Protein AF-E2AWJ0-F1 (afdb_monomer)

Secondary structure (DSSP, 8-state):
-EEEPBP-----HHHHHHHHHHHHHHHHHHHH-TTTGGG----------TT----TTT-EEE-SS----B--

Foldseek 3Di:
DKDFADDPPDDDPVVVVVVVVVVVVVVVVCVVPVCVVVPDDDDDDDDADPVGDDDRVPDIDDDPDHPNHYDD

Radius of gyration: 19.15 Å; Cα contacts (8 Å, |Δi|>4): 45; chains: 1; bounding box: 44×33×40 Å

Mean predicted aligned error: 9.41 Å

Solvent-accessible surface area (backbone atoms only — not comparable to full-atom values): 4896 Å² total; per-residue (Å²): 84,82,40,64,61,50,85,77,85,72,80,50,84,71,50,55,61,54,50,51,53,50,52,55,53,52,50,54,48,36,74,78,34,79,64,49,70,79,71,56,87,83,82,83,91,82,90,86,51,99,90,55,80,90,49,67,88,79,46,65,48,80,36,92,62,88,79,78,46,68,78,134

Structure (mmCIF, N/CA/C/O backbone):
data_AF-E2AWJ0-F1
#
_entry.id   AF-E2AWJ0-F1
#
loop_
_atom_site.group_PDB
_atom_site.id
_atom_site.type_symbol
_atom_site.label_atom_id
_atom_site.label_alt_id
_atom_site.label_comp_id
_atom_site.label_asym_id
_atom_site.label_e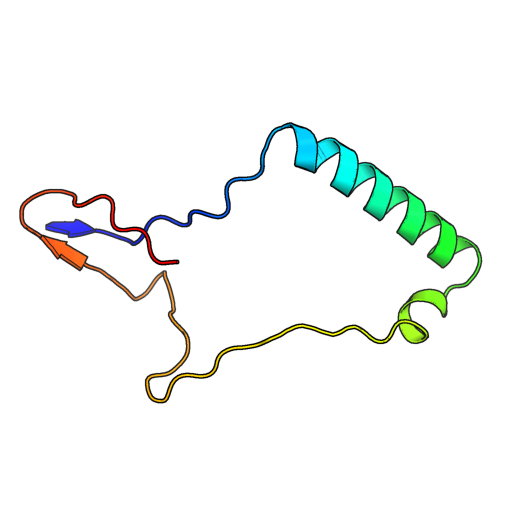ntity_id
_atom_site.label_seq_id
_atom_site.pdbx_PDB_ins_code
_atom_site.Cartn_x
_atom_site.Cartn_y
_atom_site.Cartn_z
_atom_site.occupancy
_atom_site.B_iso_or_equiv
_atom_site.auth_seq_id
_atom_site.auth_comp_id
_atom_site.auth_asym_id
_atom_site.auth_atom_id
_atom_site.pdbx_PDB_model_num
ATOM 1 N N . HIS A 1 1 ? 28.312 -4.033 -17.189 1.00 77.44 1 HIS A N 1
ATOM 2 C CA . HIS A 1 1 ? 28.033 -3.871 -15.748 1.00 77.44 1 HIS A CA 1
ATOM 3 C C . HIS A 1 1 ? 26.619 -4.348 -15.408 1.00 77.44 1 HIS A C 1
ATOM 5 O O . HIS A 1 1 ? 25.744 -4.235 -16.265 1.00 77.44 1 HIS A O 1
ATOM 11 N N . PRO A 1 2 ? 26.400 -4.926 -14.211 1.00 86.38 2 PRO A N 1
ATOM 12 C CA . PRO A 1 2 ? 25.071 -5.292 -13.724 1.00 86.38 2 PRO A CA 1
ATOM 13 C C . PRO A 1 2 ? 24.343 -4.077 -13.127 1.00 86.38 2 PRO A C 1
ATOM 15 O O . PRO A 1 2 ? 24.896 -3.383 -12.276 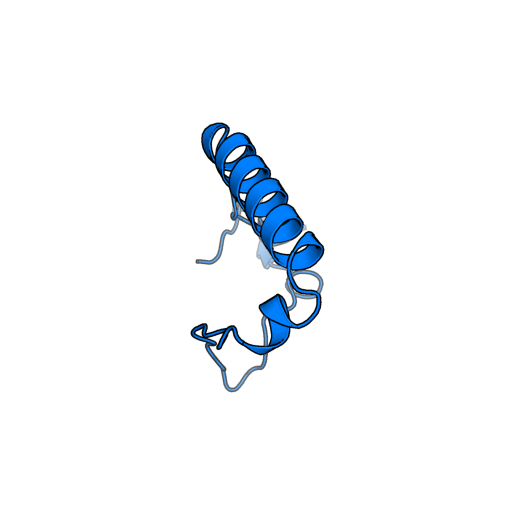1.00 86.38 2 PRO A O 1
ATOM 18 N N . PHE A 1 3 ? 23.097 -3.844 -13.539 1.00 82.31 3 PHE A N 1
ATOM 19 C CA . PHE A 1 3 ? 22.241 -2.765 -13.037 1.00 82.31 3 PHE A CA 1
ATOM 20 C C . PHE A 1 3 ? 20.911 -3.314 -12.519 1.00 82.31 3 PHE A C 1
ATOM 22 O O . PHE A 1 3 ? 20.313 -4.197 -13.132 1.00 82.31 3 PHE A O 1
ATOM 29 N N . HIS A 1 4 ? 20.430 -2.776 -11.400 1.00 81.31 4 HIS A N 1
ATOM 30 C CA . HIS A 1 4 ? 19.104 -3.096 -10.875 1.00 81.31 4 HIS A CA 1
ATOM 31 C C . HIS A 1 4 ? 18.042 -2.160 -11.449 1.00 81.31 4 HIS A C 1
ATOM 33 O O . HIS A 1 4 ? 18.312 -0.995 -11.738 1.00 81.31 4 HIS A O 1
ATOM 39 N N . TYR A 1 5 ? 16.818 -2.674 -11.564 1.00 80.00 5 TYR A N 1
ATOM 40 C CA . TYR A 1 5 ? 15.663 -1.863 -11.928 1.00 80.00 5 TYR A CA 1
ATOM 41 C C . TYR A 1 5 ? 15.359 -0.834 -10.840 1.00 80.00 5 TYR A C 1
ATOM 43 O O . TYR A 1 5 ? 15.345 -1.148 -9.646 1.00 80.00 5 TYR A O 1
ATOM 51 N N . GLN A 1 6 ? 15.060 0.390 -11.259 1.00 74.00 6 GLN A N 1
ATOM 52 C CA . GLN A 1 6 ? 14.668 1.453 -10.351 1.00 74.00 6 GLN A CA 1
ATOM 53 C C . GLN A 1 6 ? 13.188 1.303 -9.982 1.00 74.00 6 GLN A C 1
ATOM 55 O O . GLN A 1 6 ? 12.309 1.224 -10.841 1.00 74.00 6 GLN A O 1
ATOM 60 N N . ARG A 1 7 ? 12.899 1.272 -8.677 1.00 71.12 7 ARG A N 1
ATOM 61 C CA . ARG A 1 7 ? 11.524 1.302 -8.166 1.00 71.12 7 ARG A CA 1
ATOM 62 C C . ARG A 1 7 ? 10.982 2.725 -8.318 1.00 71.12 7 ARG A C 1
ATOM 64 O O . ARG A 1 7 ? 11.503 3.642 -7.694 1.00 71.12 7 ARG A O 1
ATOM 71 N N . VAL A 1 8 ? 9.937 2.896 -9.126 1.00 66.44 8 VAL A N 1
ATOM 72 C CA . VAL A 1 8 ? 9.372 4.213 -9.490 1.00 66.44 8 VAL A CA 1
ATOM 73 C C . VAL A 1 8 ? 8.092 4.581 -8.746 1.00 66.44 8 VAL A C 1
ATOM 75 O O . VAL A 1 8 ? 7.389 5.502 -9.149 1.00 66.44 8 VAL A O 1
ATOM 78 N N . GLN A 1 9 ? 7.780 3.911 -7.636 1.00 69.44 9 GLN A N 1
ATOM 79 C CA . GLN A 1 9 ? 6.691 4.366 -6.770 1.00 69.44 9 GLN A CA 1
ATOM 80 C C . GLN A 1 9 ? 7.163 5.603 -5.994 1.00 69.44 9 GLN A C 1
ATOM 82 O O . GLN A 1 9 ? 7.611 5.521 -4.850 1.00 69.44 9 GLN A O 1
ATOM 87 N N . GLN A 1 10 ? 7.156 6.746 -6.676 1.00 70.38 10 GLN A N 1
ATOM 88 C CA . GLN A 1 10 ? 7.540 8.025 -6.113 1.00 70.38 10 GLN A CA 1
ATOM 89 C C . GLN A 1 10 ? 6.378 8.544 -5.272 1.00 70.38 10 GLN A C 1
ATOM 91 O O . GLN A 1 10 ? 5.333 8.905 -5.806 1.00 70.38 10 GLN A O 1
ATOM 96 N N . LEU A 1 11 ? 6.572 8.576 -3.954 1.00 82.69 11 LEU A N 1
ATOM 97 C CA . LEU A 1 11 ? 5.691 9.326 -3.069 1.00 82.69 11 LEU A CA 1
ATOM 98 C C . LEU A 1 11 ? 5.874 10.810 -3.376 1.00 82.69 11 LEU A C 1
ATOM 100 O O . LEU A 1 11 ? 6.987 11.338 -3.329 1.00 82.69 11 LEU A O 1
ATOM 104 N N . LEU A 1 12 ? 4.783 11.474 -3.725 1.00 87.00 12 LEU A N 1
ATOM 105 C CA . LEU A 1 12 ? 4.742 12.915 -3.881 1.00 87.00 12 LEU A CA 1
ATOM 106 C C . LEU A 1 12 ? 4.605 13.550 -2.498 1.00 87.00 12 LEU A C 1
ATOM 108 O O . LEU A 1 12 ? 3.998 12.974 -1.599 1.00 87.00 12 LEU A O 1
ATOM 112 N N . ALA A 1 13 ? 5.108 14.773 -2.332 1.00 86.81 13 ALA A N 1
ATOM 113 C CA . ALA A 1 13 ? 5.030 15.482 -1.050 1.00 86.81 13 ALA A CA 1
ATOM 114 C C . ALA A 1 13 ? 3.585 15.594 -0.512 1.00 86.81 13 ALA A C 1
ATOM 116 O O . ALA A 1 13 ? 3.358 15.564 0.691 1.00 86.81 13 ALA A O 1
ATOM 117 N N . ARG A 1 14 ? 2.588 15.658 -1.405 1.00 87.19 14 ARG A N 1
ATOM 118 C CA . ARG A 1 14 ? 1.161 15.680 -1.039 1.00 87.19 14 ARG A CA 1
ATOM 119 C C . ARG A 1 14 ? 0.631 14.355 -0.475 1.00 87.19 14 ARG A C 1
ATOM 121 O O . ARG A 1 14 ? -0.368 14.371 0.241 1.00 87.19 14 ARG A O 1
ATOM 128 N N . ASP A 1 15 ? 1.267 13.231 -0.800 1.00 91.00 15 ASP A N 1
ATOM 129 C CA . ASP A 1 15 ? 0.788 11.901 -0.415 1.00 91.00 15 ASP A CA 1
ATOM 130 C C . ASP A 1 15 ? 1.007 11.656 1.082 1.00 91.00 15 ASP A C 1
ATOM 132 O O . ASP A 1 15 ? 0.236 10.934 1.707 1.00 91.00 15 ASP A O 1
ATOM 136 N N . GLU A 1 16 ? 2.026 12.278 1.682 1.00 91.00 16 GLU A N 1
ATOM 137 C CA . GLU A 1 16 ? 2.315 12.160 3.115 1.00 91.00 16 GLU A CA 1
ATOM 138 C C . GLU A 1 16 ? 1.109 12.581 3.959 1.00 91.00 16 GLU A C 1
ATOM 140 O O . GLU A 1 16 ? 0.587 11.786 4.742 1.00 91.00 16 GLU A O 1
ATOM 145 N N . GLN A 1 17 ? 0.606 13.796 3.735 1.00 95.25 17 GLN A N 1
ATOM 146 C CA . GLN A 1 17 ? -0.506 14.333 4.512 1.00 95.25 17 GLN A CA 1
ATOM 147 C C . GLN A 1 17 ? -1.789 13.508 4.327 1.00 95.25 17 GLN A C 1
ATOM 149 O O . GLN A 1 17 ? -2.504 13.239 5.292 1.00 95.25 17 GLN A O 1
ATOM 154 N N . GLN A 1 18 ? -2.073 13.064 3.098 1.00 95.62 18 GLN A N 1
ATOM 155 C CA . GLN A 1 18 ? -3.239 12.224 2.810 1.00 95.62 18 GLN A CA 1
ATOM 156 C C . GLN A 1 18 ? -3.155 10.867 3.518 1.00 95.62 18 GLN A C 1
ATOM 158 O O . GLN A 1 18 ? -4.151 10.386 4.059 1.00 95.62 18 GLN A O 1
ATOM 163 N N . ARG A 1 19 ? -1.961 10.267 3.564 1.00 95.06 19 ARG A N 1
ATOM 164 C CA . ARG A 1 19 ? -1.730 9.001 4.266 1.00 95.06 19 ARG A CA 1
ATOM 165 C C . ARG A 1 19 ? -1.857 9.156 5.777 1.00 95.06 19 ARG A C 1
ATOM 167 O O . ARG A 1 19 ? -2.442 8.277 6.402 1.00 95.06 19 ARG A O 1
ATOM 174 N N . ILE A 1 20 ? -1.372 10.259 6.353 1.00 96.56 20 ILE A N 1
ATOM 175 C CA . ILE A 1 20 ? -1.562 10.559 7.781 1.00 96.56 20 ILE A CA 1
ATOM 176 C C . ILE A 1 20 ? -3.054 10.652 8.100 1.00 96.56 20 ILE A C 1
ATOM 178 O O . ILE A 1 20 ? -3.527 9.921 8.968 1.00 96.56 20 ILE A O 1
ATOM 182 N N . TYR A 1 21 ? -3.812 11.454 7.347 1.00 97.56 21 TYR A N 1
ATOM 183 C CA . TYR A 1 21 ? -5.252 11.595 7.576 1.00 97.56 21 TYR A CA 1
ATOM 184 C C . TYR A 1 21 ? -6.009 10.274 7.448 1.00 97.56 21 TYR A C 1
ATOM 186 O O . TYR A 1 21 ? -6.875 9.979 8.272 1.00 97.56 21 TYR A O 1
ATOM 194 N N . PHE A 1 22 ? -5.667 9.455 6.450 1.00 96.62 22 PHE A N 1
ATOM 195 C CA . PHE A 1 22 ? -6.241 8.120 6.321 1.00 96.62 22 PHE A CA 1
ATOM 196 C C . PHE A 1 22 ? -5.943 7.260 7.556 1.00 96.62 22 PHE A C 1
ATOM 198 O O . PHE A 1 22 ? -6.866 6.699 8.142 1.00 96.62 22 PHE A O 1
ATOM 205 N N . CYS A 1 23 ? -4.677 7.179 7.979 1.00 97.62 23 CYS A N 1
ATOM 206 C CA . CYS A 1 23 ? -4.267 6.374 9.129 1.00 97.62 23 CYS A CA 1
ATOM 207 C C . CYS A 1 23 ? -4.948 6.830 10.425 1.00 97.62 23 CYS A C 1
ATOM 209 O O . CYS A 1 23 ? -5.463 5.999 11.170 1.00 97.62 23 CYS A O 1
ATOM 211 N N . GLU A 1 24 ? -4.980 8.135 10.693 1.00 98.25 24 GLU A N 1
ATOM 212 C CA . GLU A 1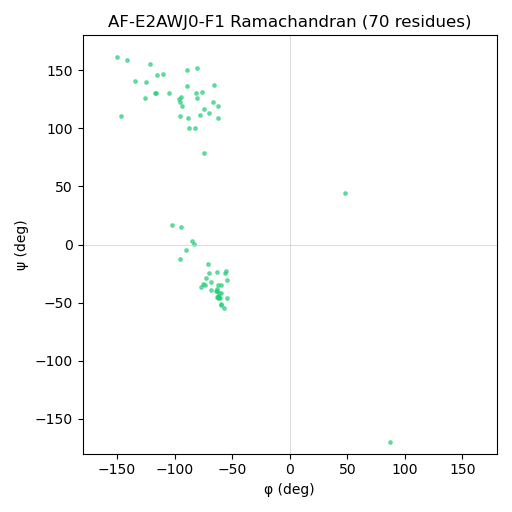 24 ? -5.633 8.695 11.879 1.00 98.25 24 GLU A CA 1
ATOM 213 C C . GLU A 1 24 ? -7.139 8.414 11.880 1.00 98.25 24 GLU A C 1
ATOM 215 O O . GLU A 1 24 ? -7.679 7.944 12.886 1.00 98.25 24 GLU A O 1
ATOM 220 N N . GLY A 1 25 ? -7.810 8.626 10.744 1.00 98.06 25 GLY A N 1
ATOM 221 C CA . GLY A 1 25 ? -9.235 8.341 10.588 1.00 98.06 25 GLY A CA 1
ATOM 222 C C . GLY A 1 25 ? -9.555 6.855 10.754 1.00 98.06 25 GLY A C 1
ATOM 223 O O . GLY A 1 25 ? -10.473 6.495 11.491 1.00 98.06 25 GLY A O 1
ATOM 224 N N . PHE A 1 26 ? -8.760 5.982 10.136 1.00 97.69 26 PHE A N 1
ATOM 225 C CA . PHE A 1 26 ? -8.905 4.534 10.256 1.00 97.69 26 PHE A CA 1
ATOM 226 C C . PHE A 1 26 ? -8.721 4.070 11.709 1.00 97.69 26 PHE A C 1
ATOM 228 O O . PHE A 1 26 ? -9.542 3.319 12.234 1.00 97.69 26 PHE A O 1
ATOM 235 N N . LEU A 1 27 ? -7.696 4.574 12.405 1.00 98.06 27 LEU A N 1
ATOM 236 C CA . LEU A 1 27 ? -7.468 4.269 13.819 1.00 98.06 27 LEU A CA 1
ATOM 237 C C . LEU A 1 27 ? -8.612 4.760 14.711 1.00 98.06 27 LEU A C 1
ATOM 239 O O . LEU A 1 27 ? -8.981 4.063 15.657 1.00 98.06 27 LEU A O 1
ATOM 243 N N . ALA A 1 28 ? -9.189 5.928 14.424 1.00 98.25 28 ALA A N 1
ATOM 244 C CA . ALA A 1 28 ? -10.348 6.426 15.156 1.00 98.25 28 ALA A CA 1
ATOM 245 C C . ALA A 1 28 ? -11.557 5.483 15.017 1.00 98.25 28 ALA A C 1
ATOM 247 O O . ALA A 1 28 ? -12.198 5.176 16.023 1.00 98.25 28 ALA A O 1
ATOM 248 N N . GLN A 1 29 ? -11.818 4.955 13.814 1.00 97.81 29 GLN A N 1
ATOM 249 C CA . GLN A 1 29 ? -12.870 3.953 13.592 1.00 97.81 29 GLN A CA 1
ATOM 250 C C . GLN A 1 29 ? -12.594 2.658 14.372 1.00 97.81 29 GLN A C 1
ATOM 252 O O . GLN A 1 29 ? -13.477 2.161 15.070 1.00 97.81 29 GLN A O 1
ATOM 257 N N . CYS A 1 30 ? -11.352 2.162 14.354 1.00 97.56 30 CYS A N 1
ATOM 258 C CA . CYS A 1 30 ? -10.962 0.970 15.115 1.00 97.56 30 CYS A CA 1
ATOM 259 C C . CYS A 1 30 ? -11.118 1.142 16.635 1.00 97.56 30 CYS A C 1
ATOM 261 O O . CYS A 1 30 ? -11.471 0.190 17.328 1.00 97.56 30 CYS A O 1
ATOM 263 N N . ARG A 1 31 ? -10.878 2.348 17.175 1.00 97.75 31 ARG A N 1
ATOM 264 C CA . ARG A 1 31 ? -11.084 2.639 18.608 1.00 97.75 31 ARG A CA 1
ATOM 265 C C . ARG A 1 31 ? -12.558 2.629 19.002 1.00 97.75 31 ARG A C 1
ATOM 267 O O . ARG A 1 31 ? -12.870 2.276 20.134 1.00 97.75 31 ARG A O 1
ATOM 274 N N . GLN A 1 32 ? -13.449 3.024 18.094 1.00 97.31 32 GLN A N 1
ATOM 275 C CA . GLN A 1 32 ? -14.896 2.981 18.324 1.00 97.31 32 GLN A CA 1
ATOM 276 C C . GLN A 1 32 ? -15.444 1.559 18.186 1.00 97.31 32 GLN A C 1
ATOM 278 O O . GLN A 1 32 ? -16.340 1.163 18.929 1.00 97.31 32 GLN A O 1
ATOM 283 N N . ASN A 1 33 ? -14.904 0.786 17.245 1.00 97.06 33 ASN A N 1
ATOM 284 C CA . ASN A 1 33 ? -15.294 -0.592 17.014 1.00 97.06 33 ASN A CA 1
ATOM 285 C C . ASN A 1 33 ? -14.096 -1.422 16.549 1.00 97.06 33 ASN A C 1
ATOM 287 O O . ASN A 1 33 ? -13.654 -1.310 15.407 1.00 97.06 33 ASN A O 1
ATOM 291 N N . ILE A 1 34 ? -13.636 -2.330 17.407 1.00 96.19 34 ILE A N 1
ATOM 292 C CA . ILE A 1 34 ? -12.486 -3.189 17.107 1.00 96.19 34 ILE A CA 1
ATOM 293 C C . ILE A 1 34 ? -12.722 -4.133 15.916 1.00 96.19 34 IL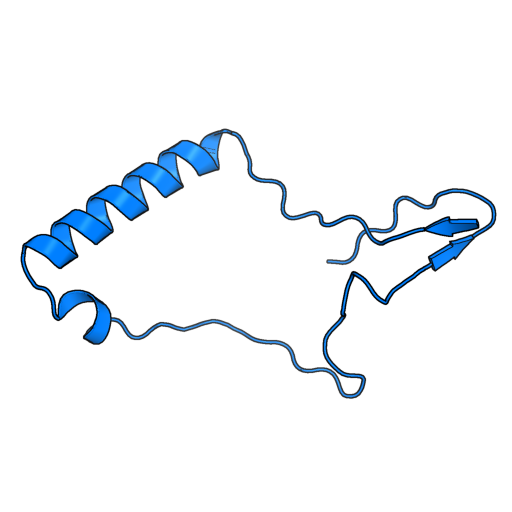E A C 1
ATOM 295 O O . ILE A 1 34 ? -11.767 -4.510 15.252 1.00 96.19 34 ILE A O 1
ATOM 299 N N . SER A 1 35 ? -13.986 -4.454 15.604 1.00 97.06 35 SER A N 1
ATOM 300 C CA . SER A 1 35 ? -14.375 -5.269 14.437 1.00 97.06 35 SER A CA 1
ATOM 301 C C . SER A 1 35 ? -14.521 -4.463 13.144 1.00 97.06 35 SER A C 1
ATOM 303 O O . SER A 1 35 ? -14.951 -4.999 12.127 1.00 97.06 35 SER A O 1
ATOM 305 N N . PHE A 1 36 ? -14.226 -3.158 13.163 1.00 97.00 36 PHE A N 1
ATOM 306 C CA . PHE A 1 36 ? -14.327 -2.308 11.976 1.00 97.00 36 PHE A CA 1
ATOM 307 C C . PHE A 1 36 ? -13.520 -2.847 10.779 1.00 97.00 36 PHE A C 1
ATOM 309 O O . PHE A 1 36 ? -14.106 -2.933 9.698 1.00 97.00 36 PHE A O 1
ATOM 316 N N . PRO A 1 37 ? -12.249 -3.279 10.934 1.00 96.56 37 PRO A N 1
ATOM 317 C CA . PRO A 1 37 ? -11.473 -3.811 9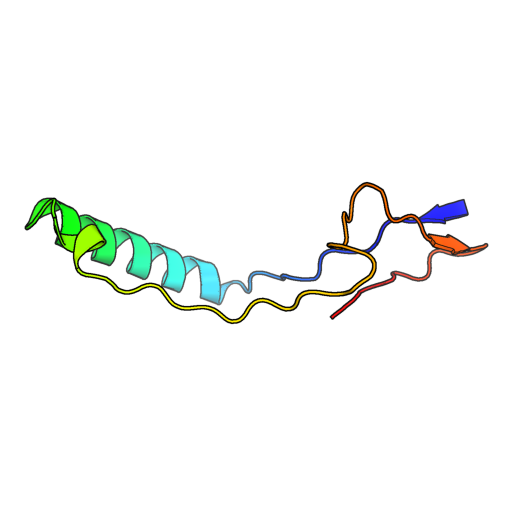.813 1.00 96.56 37 PRO A CA 1
ATOM 318 C C . PRO A 1 37 ? -12.109 -5.038 9.155 1.00 96.56 37 PRO A C 1
ATOM 320 O O . PRO A 1 37 ? -12.051 -5.171 7.936 1.00 96.56 37 PRO A O 1
ATOM 323 N N . ASP A 1 38 ? -12.765 -5.890 9.945 1.00 97.00 38 ASP A N 1
ATOM 324 C CA . ASP A 1 38 ? -13.363 -7.148 9.476 1.00 97.00 38 ASP A CA 1
ATOM 325 C C . ASP A 1 38 ? -14.600 -6.925 8.595 1.00 97.00 38 ASP A C 1
ATOM 327 O O . ASP A 1 38 ? -15.041 -7.822 7.881 1.00 97.00 38 ASP A O 1
ATOM 331 N N . ARG A 1 39 ? -15.181 -5.721 8.643 1.00 95.62 39 ARG A N 1
ATOM 332 C CA . ARG A 1 39 ? -16.349 -5.335 7.838 1.00 95.62 39 ARG A CA 1
ATOM 333 C C . ARG A 1 39 ? -15.964 -4.716 6.497 1.00 95.62 39 ARG A C 1
ATOM 335 O O . ARG A 1 39 ? -16.852 -4.398 5.707 1.00 95.62 39 ARG A O 1
ATOM 342 N N . ILE A 1 40 ? -14.671 -4.515 6.250 1.00 96.00 40 ILE A N 1
ATOM 343 C CA . ILE A 1 40 ? -14.167 -3.941 5.006 1.00 96.00 40 ILE A CA 1
ATOM 344 C C . ILE A 1 40 ? -13.823 -5.078 4.048 1.00 96.00 40 ILE A C 1
ATOM 346 O O . ILE A 1 40 ? -12.937 -5.889 4.313 1.00 96.00 40 ILE A O 1
ATOM 350 N N . LEU A 1 41 ? -14.498 -5.104 2.900 1.00 97.19 41 LEU A N 1
ATOM 351 C CA . LEU A 1 41 ? -14.098 -5.953 1.785 1.00 97.19 41 LEU A CA 1
ATOM 352 C C . LEU A 1 41 ? -12.989 -5.247 0.999 1.00 97.19 41 LEU A C 1
ATOM 354 O O . LEU A 1 41 ? -13.255 -4.346 0.206 1.00 97.19 41 LEU A O 1
ATOM 358 N N . TRP A 1 42 ? -11.745 -5.650 1.242 1.00 94.19 42 TRP A N 1
ATOM 359 C CA . TRP A 1 42 ? -10.588 -5.157 0.500 1.00 94.19 42 TRP A CA 1
ATOM 360 C C . TRP A 1 42 ? -10.534 -5.806 -0.881 1.00 94.19 42 TRP A C 1
ATOM 362 O O . TRP A 1 42 ? -10.629 -7.028 -1.002 1.00 94.19 42 TRP A O 1
ATOM 372 N N . THR A 1 43 ? -10.350 -4.995 -1.916 1.00 94.62 43 THR A N 1
ATOM 373 C CA . THR A 1 43 ? -10.239 -5.460 -3.301 1.00 94.62 43 THR A CA 1
ATOM 374 C C . THR A 1 43 ? -9.067 -4.772 -3.980 1.00 94.62 43 THR A C 1
ATOM 376 O O . THR A 1 43 ? -8.869 -3.574 -3.784 1.00 94.62 43 THR A O 1
ATOM 379 N N . ASP A 1 44 ? -8.331 -5.513 -4.797 1.00 92.88 44 ASP A N 1
ATOM 380 C CA . ASP A 1 44 ? -7.277 -4.991 -5.665 1.00 92.88 44 ASP A CA 1
ATOM 381 C C . ASP A 1 44 ? -7.172 -5.876 -6.913 1.00 92.88 44 ASP A C 1
ATOM 383 O O . ASP A 1 44 ? -7.633 -7.023 -6.914 1.00 92.88 44 ASP A O 1
ATOM 387 N N . GLU A 1 45 ? -6.562 -5.351 -7.967 1.00 91.12 45 GLU A N 1
ATOM 388 C CA . GLU A 1 45 ? -6.242 -6.111 -9.169 1.00 91.12 45 GLU A CA 1
ATOM 389 C C . GLU A 1 45 ? -4.813 -6.652 -9.079 1.00 91.12 45 GLU A C 1
ATOM 391 O O . GLU A 1 45 ? -3.850 -5.915 -8.878 1.00 91.12 45 GLU A O 1
ATOM 396 N N . ALA A 1 46 ? -4.651 -7.961 -9.275 1.00 82.19 46 ALA A N 1
ATOM 397 C CA . ALA A 1 46 ? -3.340 -8.599 -9.326 1.00 82.19 46 ALA A CA 1
ATOM 398 C C . ALA A 1 46 ? -3.091 -9.202 -10.711 1.00 82.19 46 ALA A C 1
ATOM 400 O O . ALA A 1 46 ? -3.910 -9.956 -11.237 1.00 82.19 46 ALA A O 1
ATOM 401 N N . THR A 1 47 ? -1.925 -8.905 -11.288 1.00 82.06 47 THR A N 1
ATOM 402 C CA . THR A 1 47 ? -1.487 -9.501 -12.557 1.00 82.06 47 THR A CA 1
ATOM 403 C C . THR A 1 47 ? -0.588 -10.704 -12.293 1.00 82.06 47 THR A C 1
ATOM 405 O O . THR A 1 47 ? 0.473 -10.579 -11.680 1.00 82.06 47 THR A O 1
ATOM 408 N N . PHE A 1 48 ? -0.977 -11.867 -12.815 1.00 78.81 48 PHE A N 1
ATOM 409 C CA . PHE A 1 48 ? -0.178 -13.091 -12.772 1.00 78.81 48 PHE A CA 1
ATOM 410 C C . PHE A 1 48 ? 0.438 -13.354 -14.146 1.00 78.81 48 PHE A C 1
ATOM 412 O O . PHE A 1 48 ? -0.263 -13.331 -15.155 1.00 78.81 48 PHE A O 1
ATOM 419 N N . THR A 1 49 ? 1.748 -13.619 -14.196 1.00 80.94 49 THR A N 1
ATOM 420 C CA . THR A 1 49 ? 2.434 -13.976 -15.448 1.00 80.94 49 THR A CA 1
ATOM 421 C C . THR A 1 49 ? 2.982 -15.404 -15.384 1.00 80.94 49 THR A C 1
ATOM 423 O O . THR A 1 49 ? 3.423 -15.825 -14.311 1.00 80.94 49 THR A O 1
ATOM 426 N N . PRO A 1 50 ? 3.002 -16.155 -16.505 1.00 79.12 50 PRO A N 1
ATOM 427 C CA . PRO A 1 50 ? 3.501 -17.536 -16.536 1.00 79.12 50 PRO A CA 1
ATOM 428 C C . PRO A 1 50 ? 4.942 -17.711 -16.035 1.00 79.12 50 PRO A C 1
ATOM 430 O O . PRO A 1 50 ? 5.303 -18.780 -15.560 1.00 79.12 50 PRO A O 1
ATOM 433 N N . ASN A 1 51 ? 5.754 -16.651 -16.097 1.00 78.19 51 ASN A N 1
ATOM 434 C CA . ASN A 1 51 ? 7.157 -16.659 -15.675 1.00 78.19 51 ASN A CA 1
ATOM 435 C C . ASN A 1 51 ? 7.353 -16.185 -14.219 1.00 78.19 51 ASN A C 1
ATOM 437 O O . ASN A 1 51 ? 8.472 -15.869 -13.815 1.00 78.19 51 ASN A O 1
ATOM 441 N N . GLY A 1 52 ? 6.276 -16.128 -13.429 1.00 69.19 52 GLY A N 1
ATOM 442 C CA . GLY A 1 52 ? 6.302 -15.752 -12.018 1.00 69.19 52 GLY A CA 1
ATOM 443 C C . GLY A 1 52 ? 6.188 -14.249 -11.758 1.00 69.19 52 GLY A C 1
ATOM 444 O O . GLY A 1 52 ? 5.863 -13.444 -12.633 1.00 69.19 52 GLY A O 1
ATOM 445 N N . ILE A 1 53 ? 6.419 -13.880 -10.498 1.00 68.31 53 ILE A N 1
ATOM 446 C CA . ILE A 1 53 ? 6.410 -12.494 -10.021 1.00 68.31 53 ILE A CA 1
ATOM 447 C C . ILE A 1 53 ? 7.821 -11.926 -10.166 1.00 68.31 53 ILE A C 1
ATOM 449 O O . ILE A 1 53 ? 8.812 -12.578 -9.829 1.00 68.31 53 ILE A O 1
ATOM 453 N N . PHE A 1 54 ? 7.919 -10.691 -10.650 1.00 65.62 54 PHE A N 1
ATOM 454 C CA . PHE A 1 54 ? 9.189 -9.985 -10.744 1.00 65.62 54 PHE A CA 1
ATOM 455 C C . PHE 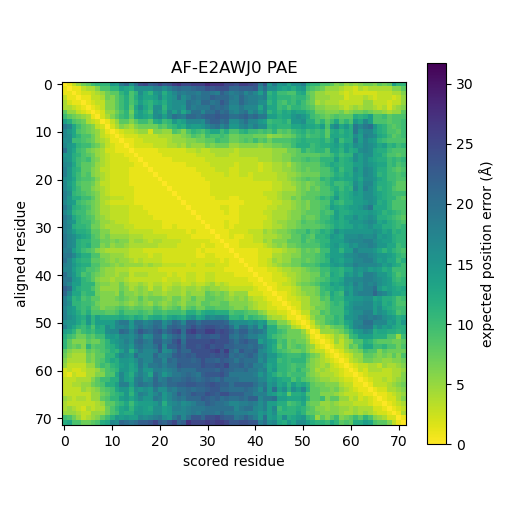A 1 54 ? 9.790 -9.772 -9.348 1.00 65.62 54 PHE A C 1
ATOM 457 O O . PHE A 1 54 ? 9.316 -8.949 -8.567 1.00 65.62 54 PHE A O 1
ATOM 464 N N . ASN A 1 55 ? 10.865 -10.497 -9.039 1.00 69.88 55 ASN A N 1
ATOM 465 C CA . ASN A 1 55 ? 11.689 -10.205 -7.875 1.00 69.88 55 ASN A CA 1
ATOM 466 C C . ASN A 1 55 ? 12.758 -9.183 -8.275 1.00 69.88 55 ASN A C 1
ATOM 468 O O . ASN A 1 55 ?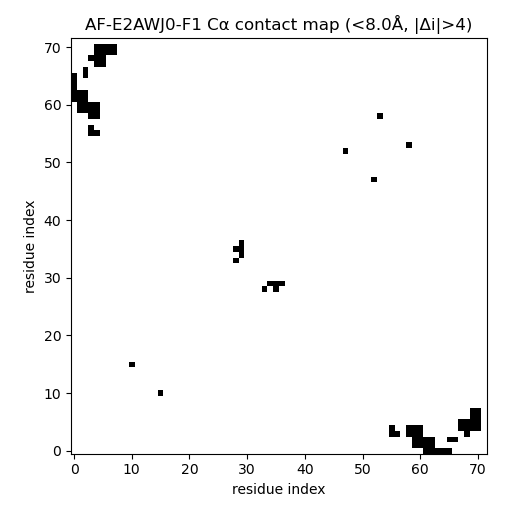 13.790 -9.543 -8.843 1.00 69.88 55 ASN A O 1
ATOM 472 N N . SER A 1 56 ? 12.525 -7.914 -7.944 1.00 63.78 56 SER A N 1
ATOM 473 C CA . SER A 1 56 ? 13.441 -6.806 -8.245 1.00 63.78 56 SER A CA 1
ATOM 474 C C . SER A 1 56 ? 14.866 -7.004 -7.717 1.00 63.78 56 SER A C 1
ATOM 476 O O . SER A 1 56 ? 15.798 -6.419 -8.265 1.00 63.78 56 SER A O 1
ATOM 478 N N . ARG A 1 57 ? 15.064 -7.849 -6.694 1.00 64.19 57 ARG A N 1
ATOM 479 C CA . ARG A 1 57 ? 16.399 -8.192 -6.180 1.00 64.19 57 ARG A CA 1
ATOM 480 C C . ARG A 1 57 ? 17.162 -9.156 -7.083 1.00 64.19 57 ARG A C 1
ATOM 482 O O . ARG A 1 57 ? 18.377 -9.044 -7.175 1.00 64.19 57 ARG A O 1
ATOM 489 N N . ASN A 1 58 ? 16.465 -10.077 -7.748 1.00 72.12 58 ASN A N 1
ATOM 490 C CA . ASN A 1 58 ? 17.093 -11.099 -8.592 1.00 72.12 58 ASN A CA 1
ATOM 491 C C . ASN A 1 58 ? 17.145 -10.693 -10.072 1.00 72.12 58 ASN A C 1
ATOM 493 O O . ASN A 1 58 ? 17.839 -11.330 -10.860 1.00 72.12 58 ASN A O 1
ATOM 497 N N . PHE A 1 59 ? 16.423 -9.640 -10.459 1.00 72.69 59 PHE A N 1
ATOM 498 C CA . PHE A 1 59 ? 16.438 -9.118 -11.819 1.00 72.69 59 PHE A CA 1
ATOM 499 C C . PHE A 1 59 ? 17.542 -8.075 -11.998 1.00 72.69 59 PHE A C 1
ATOM 501 O O . PHE A 1 59 ? 17.457 -6.950 -11.500 1.00 72.69 59 PHE A O 1
ATOM 508 N N . VAL A 1 60 ? 18.572 -8.474 -12.741 1.00 79.81 60 VAL A N 1
ATOM 509 C CA . VAL A 1 60 ? 19.737 -7.659 -13.087 1.00 79.81 60 VAL A CA 1
ATOM 510 C C . VAL A 1 60 ? 19.780 -7.477 -14.597 1.00 79.81 60 VAL A C 1
ATOM 512 O O . VAL A 1 60 ? 19.690 -8.442 -15.355 1.00 79.81 60 VAL A O 1
ATOM 515 N N . LEU A 1 61 ? 19.942 -6.234 -15.028 1.00 81.56 61 LEU A N 1
ATOM 516 C CA . LEU A 1 61 ? 20.135 -5.871 -16.418 1.00 81.56 61 LEU A CA 1
ATOM 517 C C . LEU A 1 61 ? 21.632 -5.720 -16.698 1.00 81.56 61 LEU A C 1
ATOM 519 O O . LEU A 1 61 ? 22.328 -4.960 -16.026 1.00 81.56 61 LEU A O 1
ATOM 523 N N . TRP A 1 62 ? 22.130 -6.445 -17.694 1.00 83.88 62 TRP A N 1
ATOM 524 C CA . TRP A 1 62 ? 23.529 -6.380 -18.108 1.00 83.88 62 TRP A CA 1
ATOM 525 C C . TRP A 1 62 ? 23.669 -5.409 -19.276 1.00 83.88 62 TRP A C 1
ATOM 527 O O . TRP A 1 62 ? 23.179 -5.686 -20.367 1.00 83.88 62 TRP A O 1
ATOM 537 N N . GLN A 1 63 ? 24.314 -4.268 -19.043 1.00 84.44 63 GLN A N 1
ATOM 538 C CA . GLN A 1 63 ? 24.565 -3.243 -20.063 1.00 84.44 63 GLN A CA 1
ATOM 539 C C . GLN A 1 63 ? 25.956 -2.629 -19.887 1.00 84.44 63 GLN A C 1
ATOM 541 O O . GLN A 1 63 ? 26.549 -2.720 -18.809 1.00 84.44 63 GLN A O 1
ATOM 546 N N . ASN A 1 64 ? 26.503 -2.020 -20.939 1.00 87.19 64 ASN A N 1
ATOM 547 C CA . ASN A 1 64 ? 27.789 -1.317 -20.849 1.00 87.19 64 ASN A CA 1
ATOM 548 C C . ASN A 1 64 ? 27.656 0.011 -20.088 1.00 87.19 64 ASN A C 1
ATOM 550 O O . ASN A 1 64 ? 28.539 0.348 -19.306 1.00 87.19 64 ASN A O 1
ATOM 554 N N . GLU A 1 65 ? 26.519 0.692 -20.230 1.00 85.81 65 GLU A N 1
ATOM 555 C CA . GLU A 1 65 ? 26.172 1.928 -19.519 1.00 85.81 65 GLU A CA 1
ATOM 556 C C . GLU A 1 65 ? 24.884 1.736 -18.714 1.00 85.81 65 GLU A C 1
ATOM 558 O O . GLU A 1 65 ? 24.089 0.854 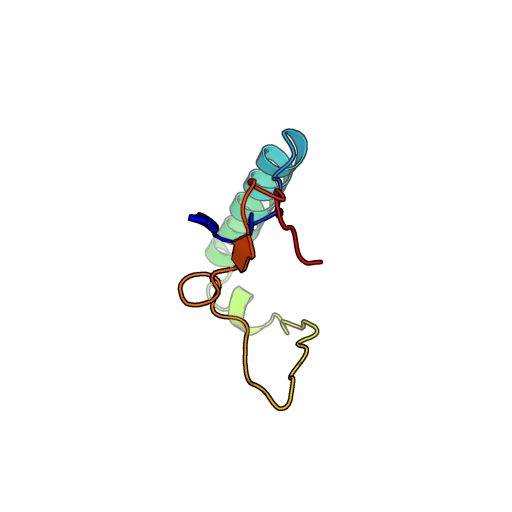-19.036 1.00 85.81 65 GLU A O 1
ATOM 563 N N . ASN A 1 66 ? 24.682 2.530 -17.654 1.00 83.56 66 ASN A N 1
ATOM 564 C CA . ASN A 1 66 ? 23.490 2.415 -16.812 1.00 83.56 66 ASN A CA 1
ATOM 565 C C . ASN A 1 66 ? 22.252 2.909 -17.577 1.00 83.56 66 ASN A C 1
ATOM 567 O O . ASN A 1 66 ? 22.140 4.110 -17.818 1.00 83.56 66 ASN A O 1
ATOM 571 N N . PRO A 1 67 ? 21.291 2.035 -17.914 1.00 84.06 67 PRO A N 1
ATOM 572 C CA . PRO A 1 67 ? 20.133 2.434 -18.704 1.00 84.06 67 PRO A CA 1
ATOM 573 C C . PRO A 1 67 ? 19.024 3.075 -17.859 1.00 84.06 67 PRO A C 1
ATOM 575 O O . PRO A 1 67 ? 17.973 3.392 -18.406 1.00 84.06 67 PRO A O 1
ATOM 578 N N . HIS A 1 68 ? 19.207 3.210 -16.536 1.00 82.50 68 HIS A N 1
ATOM 579 C CA . HIS A 1 68 ? 18.171 3.685 -15.610 1.00 82.50 68 HIS A CA 1
ATOM 580 C C . HIS A 1 68 ? 16.830 2.966 -15.827 1.00 82.50 6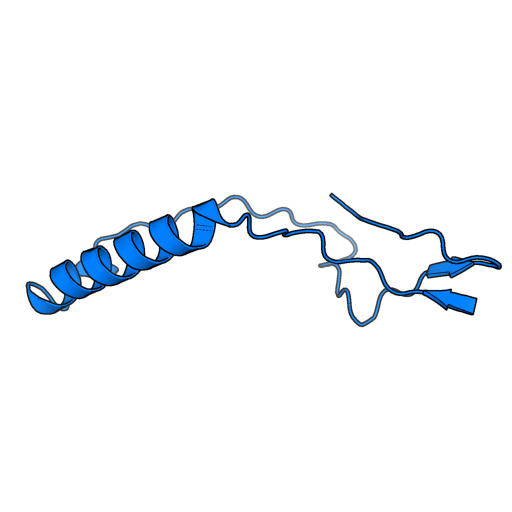8 HIS A C 1
ATOM 582 O O . HIS A 1 68 ? 15.769 3.582 -15.898 1.00 82.50 68 HIS A O 1
ATOM 588 N N . ALA A 1 69 ? 16.893 1.640 -15.984 1.00 80.81 69 ALA A N 1
ATOM 589 C CA . ALA A 1 69 ? 15.739 0.845 -16.369 1.00 80.81 69 ALA A CA 1
ATOM 590 C C . ALA A 1 69 ? 14.635 0.928 -15.305 1.00 80.81 69 ALA A C 1
ATOM 592 O O . ALA A 1 69 ? 14.808 0.511 -14.157 1.00 80.81 69 ALA A O 1
ATOM 593 N N . ILE A 1 70 ? 13.482 1.431 -15.729 1.00 77.19 70 ILE A N 1
ATOM 594 C CA . ILE A 1 70 ? 12.229 1.448 -14.979 1.00 77.19 70 ILE A CA 1
ATOM 595 C C . ILE A 1 70 ? 11.270 0.466 -15.647 1.00 77.19 70 ILE A C 1
ATOM 597 O O . ILE A 1 70 ? 11.302 0.287 -16.865 1.00 77.19 70 ILE A O 1
ATOM 601 N N . ARG A 1 71 ? 10.419 -0.194 -14.866 1.00 66.88 71 ARG A N 1
ATOM 602 C CA . ARG A 1 71 ? 9.339 -1.027 -15.400 1.00 66.88 71 ARG A CA 1
ATOM 603 C C . ARG A 1 71 ? 8.029 -0.546 -14.784 1.00 66.88 71 ARG A C 1
ATOM 605 O O . ARG A 1 71 ? 7.975 -0.405 -13.563 1.00 66.88 71 ARG A O 1
ATOM 612 N N . GLN A 1 72 ? 7.062 -0.232 -15.649 1.00 57.00 72 GLN A N 1
ATOM 613 C CA . GLN A 1 72 ? 5.678 0.073 -15.275 1.00 57.00 72 GLN A CA 1
ATOM 614 C C . GLN A 1 72 ? 4.987 -1.177 -14.739 1.00 57.00 72 GLN A C 1
ATOM 616 O O . GLN A 1 72 ? 5.262 -2.274 -15.286 1.00 57.00 72 GLN A O 1
#

pLDDT: mean 85.33, std 11.13, range [57.0, 98.25]

Sequence (72 aa):
HPFHYQRVQQLLARDEQQRIYFCEGFLAQCRQNISFPDRILWTDEATFTPNGIFNSRNFVLWQNENPHAIRQ

InterPro domains:
  IPR036397 Ribonuclease H superfamily [G3DSA:3.30.420.10] (9-72)

Organism: Camponotus floridanus (NCBI:txid104421)